Protein AF-A0A7Y4TS61-F1 (afdb_monomer)

Nearest PDB structures (foldseek):
  7c7s-assembly1_A  TM=3.176E-01  e=1.336E+00  Homo sapiens
  4ckt-assembly2_A  TM=4.072E-01  e=4.789E+00  Mus musculus
  8bdu-assembly2_B  TM=3.575E-01  e=7.024E+00  Homo sapiens
  7cum-assembly1_A  TM=2.358E-01  e=5.441E+00  Homo sapiens

Structure (mmCIF, N/CA/C/O backbone):
data_AF-A0A7Y4TS61-F1
#
_entry.id   AF-A0A7Y4TS61-F1
#
loop_
_atom_site.group_PDB
_atom_site.id
_atom_site.type_symbol
_atom_site.label_atom_id
_atom_site.label_alt_id
_atom_site.label_comp_id
_atom_site.label_asym_id
_atom_site.label_entity_id
_atom_site.label_seq_id
_atom_site.pdbx_PDB_ins_code
_atom_site.Cartn_x
_atom_site.Cartn_y
_atom_site.Cartn_z
_atom_site.occupancy
_atom_site.B_iso_or_equiv
_atom_site.auth_seq_id
_atom_site.auth_comp_id
_atom_site.auth_asym_id
_atom_site.auth_atom_id
_atom_site.pdbx_PDB_model_num
ATOM 1 N N . ALA A 1 1 ? 27.634 18.800 -20.059 1.00 55.72 1 ALA A N 1
ATOM 2 C CA . ALA A 1 1 ? 27.402 17.844 -18.960 1.00 55.72 1 ALA A CA 1
ATOM 3 C C . ALA A 1 1 ? 25.902 17.650 -18.827 1.00 55.72 1 ALA A C 1
ATOM 5 O O . ALA A 1 1 ? 25.183 18.645 -18.886 1.00 55.72 1 ALA A O 1
ATOM 6 N N . ILE A 1 2 ? 25.450 16.401 -18.744 1.00 55.91 2 ILE A N 1
ATOM 7 C CA . ILE A 1 2 ? 24.054 16.066 -18.448 1.00 55.91 2 ILE A CA 1
ATOM 8 C C . ILE A 1 2 ? 23.989 15.865 -16.936 1.00 55.91 2 ILE A C 1
ATOM 10 O O . ILE A 1 2 ? 24.811 15.126 -16.395 1.00 55.91 2 ILE A O 1
ATOM 14 N N . LEU A 1 3 ? 23.088 16.574 -16.263 1.00 62.00 3 LEU A N 1
ATOM 15 C CA . LEU A 1 3 ? 22.773 16.314 -14.864 1.00 62.00 3 LEU A CA 1
ATOM 16 C C . LEU A 1 3 ? 21.612 15.316 -14.853 1.00 62.00 3 LEU A C 1
ATOM 18 O O . LEU A 1 3 ? 20.550 15.609 -15.404 1.00 62.00 3 LEU A O 1
ATOM 22 N N . GLU A 1 4 ? 21.827 14.135 -14.281 1.00 59.19 4 GLU A N 1
ATOM 23 C CA . GLU A 1 4 ? 20.764 13.149 -14.089 1.00 59.19 4 GLU A CA 1
ATOM 24 C C . GLU A 1 4 ? 20.332 13.164 -12.625 1.00 59.19 4 GLU A C 1
ATOM 26 O O . GLU A 1 4 ? 21.152 12.964 -11.728 1.00 59.19 4 GLU A O 1
ATOM 31 N N . THR A 1 5 ? 19.044 13.404 -12.392 1.00 63.97 5 THR A N 1
ATOM 32 C CA . THR A 1 5 ? 18.441 13.353 -11.058 1.00 63.97 5 THR A CA 1
ATOM 33 C C . THR A 1 5 ? 17.450 12.195 -11.030 1.00 63.97 5 THR A C 1
ATOM 35 O O . THR A 1 5 ? 16.593 12.084 -11.905 1.00 63.97 5 THR A O 1
ATOM 38 N N . ALA A 1 6 ? 17.562 11.315 -10.038 1.00 59.06 6 ALA A N 1
ATOM 39 C CA . ALA A 1 6 ? 16.585 10.258 -9.801 1.00 59.06 6 ALA A CA 1
ATOM 40 C C . ALA A 1 6 ? 15.662 10.675 -8.652 1.00 59.06 6 ALA A C 1
ATOM 42 O O . ALA A 1 6 ? 16.137 11.091 -7.594 1.00 59.06 6 ALA A O 1
ATOM 43 N N . THR A 1 7 ? 14.350 10.551 -8.846 1.00 59.09 7 THR A N 1
ATOM 44 C CA . THR A 1 7 ? 13.358 10.761 -7.784 1.00 59.09 7 THR A CA 1
ATOM 45 C C . THR A 1 7 ? 12.708 9.425 -7.457 1.00 59.09 7 THR A C 1
ATOM 47 O O . THR A 1 7 ? 12.131 8.786 -8.336 1.00 59.09 7 THR A O 1
ATOM 50 N N . SER A 1 8 ? 12.818 9.009 -6.194 1.00 60.28 8 SER A N 1
ATOM 51 C CA . SER A 1 8 ? 12.109 7.854 -5.642 1.00 60.28 8 SER A CA 1
ATOM 52 C C . SER A 1 8 ? 11.085 8.347 -4.631 1.00 60.28 8 SER A C 1
ATOM 54 O O . SER A 1 8 ? 11.407 9.181 -3.783 1.00 60.28 8 SER A O 1
ATOM 56 N N . THR A 1 9 ? 9.864 7.832 -4.720 1.00 66.44 9 THR A N 1
ATOM 57 C CA . THR A 1 9 ? 8.786 8.119 -3.770 1.00 66.44 9 THR A CA 1
ATOM 58 C C . THR A 1 9 ? 8.132 6.803 -3.402 1.00 66.44 9 THR A C 1
ATOM 60 O O . THR A 1 9 ? 7.620 6.112 -4.280 1.00 66.44 9 THR A O 1
ATOM 63 N N . ASP A 1 10 ? 8.151 6.477 -2.114 1.00 70.19 10 ASP A N 1
ATOM 64 C CA . ASP A 1 10 ? 7.488 5.292 -1.583 1.00 70.19 10 ASP A CA 1
ATOM 65 C C . ASP A 1 10 ? 6.061 5.674 -1.183 1.00 70.19 10 ASP A C 1
ATOM 67 O O . ASP A 1 10 ? 5.807 6.162 -0.080 1.00 70.19 10 ASP A O 1
ATOM 71 N N . ASP A 1 11 ? 5.123 5.498 -2.112 1.00 82.50 11 ASP A N 1
ATOM 72 C CA . ASP A 1 11 ? 3.704 5.704 -1.840 1.00 82.50 11 ASP A CA 1
ATOM 73 C C . ASP A 1 11 ? 3.077 4.404 -1.321 1.00 82.50 11 ASP A C 1
ATOM 75 O O . ASP A 1 11 ? 3.127 3.358 -1.971 1.00 82.50 11 ASP A O 1
ATOM 79 N N . LEU A 1 12 ? 2.436 4.471 -0.151 1.00 89.31 12 LEU A N 1
ATOM 80 C CA . LEU A 1 12 ? 1.622 3.363 0.345 1.00 89.31 12 LEU A CA 1
ATOM 81 C C . LEU A 1 12 ? 0.330 3.271 -0.469 1.00 89.31 12 LEU A C 1
ATOM 83 O O . LEU A 1 12 ? -0.446 4.232 -0.539 1.00 89.31 12 LEU A O 1
ATOM 87 N N . VAL A 1 13 ? 0.100 2.092 -1.043 1.00 93.31 13 VAL A N 1
ATOM 88 C CA . VAL A 1 13 ? -1.062 1.777 -1.874 1.00 93.31 13 VAL A CA 1
ATOM 89 C C . VAL A 1 13 ? -1.764 0.546 -1.317 1.00 93.31 13 VAL A C 1
ATOM 91 O O . VAL A 1 13 ? -1.121 -0.438 -0.959 1.00 93.31 13 VAL A O 1
ATOM 94 N N . VAL A 1 14 ? -3.090 0.603 -1.261 1.00 95.19 14 VAL A N 1
ATOM 95 C CA . VAL A 1 14 ? -3.952 -0.518 -0.885 1.00 95.19 14 VAL A CA 1
ATOM 96 C C . VAL A 1 14 ? -4.997 -0.699 -1.973 1.00 95.19 14 VAL A C 1
ATOM 98 O O . VAL A 1 14 ? -5.692 0.256 -2.313 1.00 95.19 14 VAL A O 1
ATOM 101 N N . ASP A 1 15 ? -5.139 -1.924 -2.470 1.00 95.75 15 ASP A N 1
ATOM 102 C CA . ASP A 1 15 ? -6.273 -2.309 -3.306 1.00 95.75 15 ASP A CA 1
ATOM 103 C C . ASP A 1 15 ? -7.283 -3.098 -2.469 1.00 95.75 15 ASP A C 1
ATOM 105 O O . ASP A 1 15 ? -6.922 -3.987 -1.698 1.00 95.75 15 ASP A O 1
ATOM 109 N N . LEU A 1 16 ? -8.557 -2.751 -2.615 1.00 94.69 16 LEU A N 1
ATOM 110 C CA . LEU A 1 16 ? -9.691 -3.362 -1.938 1.00 94.69 16 LEU A CA 1
ATOM 111 C C . LEU A 1 16 ? -10.623 -3.954 -2.985 1.00 94.69 16 LEU A C 1
ATOM 113 O O . LEU A 1 16 ? -11.042 -3.265 -3.913 1.00 94.69 16 LEU A O 1
ATOM 117 N N . TYR A 1 17 ? -11.009 -5.209 -2.802 1.00 94.50 17 TYR A N 1
ATOM 118 C CA . TYR A 1 17 ? -11.922 -5.882 -3.714 1.00 94.50 17 TYR A CA 1
ATOM 119 C C . TYR A 1 17 ? -13.138 -6.404 -2.958 1.00 94.50 17 TYR A C 1
ATOM 121 O O . TYR A 1 17 ? -13.013 -7.189 -2.018 1.00 94.50 17 TYR A O 1
ATOM 129 N N . GLY A 1 18 ? -14.322 -5.956 -3.374 1.00 90.44 18 GLY A N 1
ATOM 130 C CA . GLY A 1 18 ? -15.590 -6.501 -2.903 1.00 90.44 18 GLY A CA 1
ATOM 131 C C . GLY A 1 18 ? -15.972 -7.754 -3.686 1.00 90.44 18 GLY A C 1
ATOM 132 O O . GLY A 1 18 ? -15.564 -7.925 -4.832 1.00 90.44 18 GLY A O 1
ATOM 133 N N . SER A 1 19 ? -16.797 -8.621 -3.100 1.00 84.12 19 SER A N 1
ATOM 134 C CA . SER A 1 19 ? -17.252 -9.857 -3.756 1.00 84.12 19 SER A CA 1
ATOM 135 C C . SER A 1 19 ? -18.002 -9.607 -5.069 1.00 84.12 19 SER A C 1
ATOM 137 O O . SER A 1 19 ? -17.834 -10.385 -6.001 1.00 84.12 19 SER A O 1
ATOM 139 N N . ALA A 1 20 ? -18.779 -8.523 -5.144 1.00 83.38 20 ALA A N 1
ATOM 140 C CA . ALA A 1 20 ? -19.581 -8.135 -6.306 1.00 83.38 20 ALA A CA 1
ATOM 141 C C . ALA A 1 20 ? -18.937 -7.038 -7.177 1.00 83.38 20 ALA A C 1
ATOM 143 O O . ALA A 1 20 ? -19.568 -6.563 -8.116 1.00 83.38 20 ALA A O 1
ATOM 144 N N . ASP A 1 21 ? -17.716 -6.607 -6.851 1.00 82.75 21 ASP A N 1
ATOM 145 C CA . ASP A 1 21 ? -17.015 -5.546 -7.571 1.00 82.75 21 ASP A CA 1
ATOM 146 C C . ASP A 1 21 ? -15.813 -6.123 -8.323 1.00 82.75 21 ASP A C 1
ATOM 148 O O . ASP A 1 21 ? -14.844 -6.597 -7.721 1.00 82.75 21 ASP A O 1
ATOM 152 N N . GLU A 1 22 ? -15.903 -6.107 -9.651 1.00 75.38 22 GLU A N 1
ATOM 153 C CA . GLU A 1 22 ? -14.861 -6.611 -10.547 1.00 75.38 22 GLU A CA 1
ATOM 154 C C . GLU A 1 22 ? -13.680 -5.643 -10.678 1.00 75.38 22 GLU A C 1
ATOM 156 O O . GLU A 1 22 ? -12.552 -6.072 -10.927 1.00 75.38 22 GLU A O 1
ATOM 161 N N . GLN A 1 23 ? -13.916 -4.340 -10.508 1.00 84.94 23 GLN A N 1
ATOM 162 C CA . GLN A 1 23 ? -12.898 -3.319 -10.733 1.00 84.94 23 GLN A CA 1
ATOM 163 C C . GLN A 1 23 ? -12.032 -3.114 -9.486 1.00 84.94 23 GLN A C 1
ATOM 165 O O . GLN A 1 23 ? -10.818 -2.916 -9.607 1.00 84.94 23 GLN A O 1
ATOM 170 N N . GLY A 1 24 ? -12.656 -3.184 -8.308 1.00 91.31 24 GLY A N 1
ATOM 171 C CA . GLY A 1 24 ? -12.024 -2.888 -7.029 1.00 91.31 24 GLY A CA 1
ATOM 172 C C . GLY A 1 24 ? -11.737 -1.398 -6.826 1.00 91.31 24 GLY A C 1
ATOM 173 O O . GLY A 1 24 ? -11.906 -0.559 -7.712 1.00 91.31 24 GLY A O 1
ATOM 174 N N . TRP A 1 25 ? -11.268 -1.073 -5.627 1.00 93.44 25 TRP A N 1
ATOM 175 C CA . TRP A 1 25 ? -10.970 0.284 -5.180 1.00 93.44 25 TRP A CA 1
ATOM 176 C C . TRP A 1 25 ? -9.502 0.400 -4.814 1.00 93.44 25 TRP A C 1
ATOM 178 O O . TRP A 1 25 ? -8.952 -0.494 -4.179 1.00 93.44 25 TRP A O 1
ATOM 188 N N . ARG A 1 26 ? -8.880 1.529 -5.152 1.00 94.56 26 ARG A N 1
ATOM 189 C CA . ARG A 1 26 ? -7.506 1.836 -4.755 1.00 94.56 26 ARG A CA 1
ATOM 190 C C . ARG A 1 26 ? -7.474 3.004 -3.791 1.00 94.56 26 ARG A C 1
ATOM 192 O O . ARG A 1 26 ? -8.017 4.070 -4.072 1.00 94.56 26 ARG A O 1
ATOM 199 N N . ILE A 1 27 ? -6.762 2.814 -2.693 1.00 94.88 27 ILE A N 1
ATOM 200 C CA . ILE A 1 27 ? -6.433 3.851 -1.729 1.00 94.88 27 ILE A CA 1
ATOM 201 C C . ILE A 1 27 ? -4.946 4.154 -1.868 1.00 94.88 27 ILE A C 1
ATOM 203 O O . ILE A 1 27 ? -4.101 3.287 -1.662 1.00 94.88 27 ILE A O 1
ATOM 207 N N . MET A 1 28 ? -4.625 5.402 -2.193 1.00 93.31 28 MET A N 1
ATOM 208 C CA . MET A 1 28 ? -3.264 5.931 -2.119 1.00 93.31 28 MET A CA 1
ATOM 209 C C . MET A 1 28 ? -3.133 6.785 -0.864 1.00 93.31 28 MET A C 1
ATOM 211 O O . MET A 1 28 ? -3.990 7.625 -0.614 1.00 93.31 28 MET A O 1
ATOM 215 N N . ALA A 1 29 ? -2.059 6.631 -0.088 1.00 91.25 29 ALA A N 1
ATOM 216 C CA . ALA A 1 29 ? -1.853 7.465 1.100 1.00 91.25 29 ALA A CA 1
ATOM 217 C C . ALA A 1 29 ? -1.840 8.968 0.766 1.00 91.25 29 ALA A C 1
ATOM 219 O O . ALA A 1 29 ? -2.359 9.792 1.521 1.00 91.25 29 ALA A O 1
ATOM 220 N N . LYS A 1 30 ? -1.279 9.325 -0.392 1.00 88.50 30 LYS A N 1
ATOM 221 C CA . LYS A 1 30 ? -1.302 10.688 -0.913 1.00 88.50 30 LYS A CA 1
ATOM 222 C C . LYS A 1 30 ? -2.685 11.028 -1.470 1.00 88.50 30 LYS A C 1
ATOM 224 O O . LYS A 1 30 ? -3.165 10.383 -2.395 1.00 88.50 30 LYS A O 1
ATOM 229 N N . GLY A 1 31 ? -3.288 12.093 -0.943 1.00 88.25 31 GLY A N 1
ATOM 230 C CA . GLY A 1 31 ? -4.565 12.628 -1.428 1.00 88.25 31 GLY A CA 1
ATOM 231 C C . GLY A 1 31 ? -5.813 11.920 -0.893 1.00 88.25 31 GLY A C 1
ATOM 232 O O . GLY A 1 31 ? -6.915 12.372 -1.187 1.00 88.25 31 GLY A O 1
ATOM 233 N N . PHE A 1 32 ? -5.670 10.861 -0.092 1.00 94.00 32 PHE A N 1
ATOM 234 C CA . PHE A 1 32 ? -6.809 10.213 0.554 1.00 94.00 32 PHE A CA 1
ATOM 235 C C . PHE A 1 32 ? -7.260 10.963 1.810 1.00 94.00 32 PHE A C 1
ATOM 237 O O . PHE A 1 32 ? -6.442 11.414 2.619 1.00 94.00 32 PHE A O 1
ATOM 244 N N . ASP A 1 33 ? -8.577 11.074 1.992 1.00 94.81 33 ASP A N 1
ATOM 245 C CA . ASP A 1 33 ? -9.147 11.685 3.185 1.00 94.81 33 ASP A CA 1
ATOM 246 C C . ASP A 1 33 ? -9.279 10.674 4.331 1.00 94.81 33 ASP A C 1
ATOM 248 O O . ASP A 1 33 ? -10.168 9.828 4.367 1.00 94.81 33 ASP A O 1
ATOM 252 N N . PHE A 1 34 ? -8.400 10.812 5.323 1.00 96.00 34 PHE A N 1
ATOM 253 C CA . PHE A 1 34 ? -8.4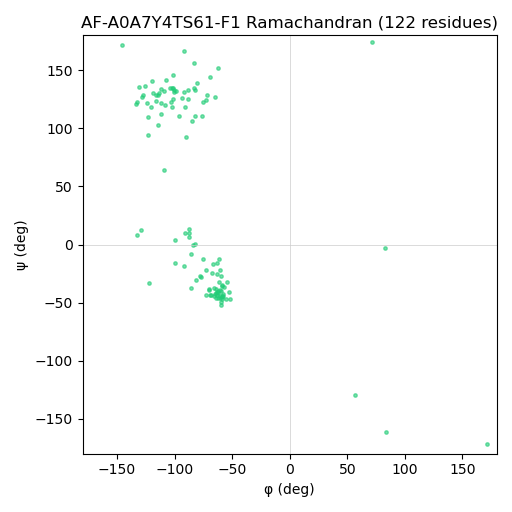24 10.020 6.552 1.00 96.00 34 PHE A CA 1
ATOM 254 C C . PHE A 1 34 ? -9.318 10.609 7.659 1.00 96.00 34 PHE A C 1
ATOM 256 O O . PHE A 1 34 ? -9.201 10.205 8.816 1.00 96.00 34 PHE A O 1
ATOM 263 N N . SER A 1 35 ? -10.185 11.587 7.363 1.00 95.25 35 SER A N 1
ATOM 264 C CA . SER A 1 35 ? -11.112 12.190 8.340 1.00 95.25 35 SER A CA 1
ATOM 265 C C . SER A 1 35 ? -11.993 11.159 9.059 1.00 95.25 35 SER A C 1
ATOM 267 O O . SER A 1 35 ? -12.253 11.311 10.252 1.00 95.25 35 SER A O 1
ATOM 269 N N . GLY A 1 36 ? -12.352 10.060 8.388 1.00 93.44 36 GLY A N 1
ATOM 270 C CA . GLY A 1 36 ? -13.114 8.946 8.967 1.00 93.44 36 GLY A CA 1
ATOM 271 C C . GLY A 1 36 ? -12.427 8.216 10.132 1.00 93.44 36 GLY A C 1
ATOM 272 O O . GLY A 1 36 ? -13.085 7.467 10.848 1.00 93.44 36 GLY A O 1
ATOM 273 N N . LEU A 1 37 ? -11.128 8.443 10.370 1.00 96.06 37 LEU A N 1
ATOM 274 C CA . LEU A 1 37 ? -10.435 7.940 11.564 1.00 96.06 37 LEU A CA 1
ATOM 275 C C . LEU A 1 37 ? -10.777 8.736 12.835 1.00 96.06 37 LEU A C 1
ATOM 277 O O . LEU A 1 37 ? -10.466 8.282 13.934 1.00 96.06 37 LEU A O 1
ATOM 281 N N . GLY A 1 38 ? -11.415 9.904 12.714 1.00 95.50 38 GLY A N 1
ATOM 282 C CA . GLY A 1 38 ? -11.828 10.720 13.853 1.00 95.50 38 GLY A CA 1
ATOM 283 C C . GLY A 1 38 ? -10.656 11.088 14.768 1.00 95.50 38 GLY A C 1
ATOM 284 O O . GLY A 1 38 ? -9.618 11.563 14.307 1.00 95.50 38 GLY A O 1
ATOM 285 N N . SER A 1 39 ? -10.811 10.845 16.072 1.00 95.88 39 SER A N 1
ATOM 286 C CA . SER A 1 39 ? -9.768 11.094 17.080 1.00 95.88 39 SER A CA 1
ATOM 287 C C . SER A 1 39 ? -8.542 10.186 16.936 1.00 95.88 39 SER A C 1
ATOM 289 O O . SER A 1 39 ? -7.481 10.504 17.466 1.00 95.88 39 SER A O 1
ATOM 291 N N . GLU A 1 40 ? -8.654 9.083 16.193 1.00 96.00 40 GLU A N 1
ATOM 292 C CA . GLU A 1 40 ? -7.542 8.188 15.876 1.00 96.00 40 GLU A CA 1
ATOM 293 C C . GLU A 1 40 ? -6.788 8.630 14.615 1.00 96.00 40 GLU A C 1
ATOM 295 O O . GLU A 1 40 ? -5.945 7.889 14.118 1.00 96.00 40 GLU A O 1
ATOM 300 N N . LYS A 1 41 ? -7.043 9.815 14.056 1.00 97.12 41 LYS A N 1
ATOM 301 C CA . LYS A 1 41 ? -6.240 10.335 12.943 1.00 97.12 41 LYS A CA 1
ATOM 302 C C . LYS A 1 41 ? -4.849 10.767 13.435 1.00 97.12 41 LYS A C 1
ATOM 304 O O . LYS A 1 41 ? -4.710 11.504 14.405 1.00 97.12 41 LYS A O 1
ATOM 309 N N . ALA A 1 42 ? -3.808 10.286 12.770 1.00 96.00 42 ALA A N 1
ATOM 310 C CA . ALA A 1 42 ? -2.409 10.658 12.952 1.00 96.00 42 ALA A CA 1
ATOM 311 C C . ALA A 1 42 ? -1.992 11.809 12.024 1.00 96.00 42 ALA A C 1
ATOM 313 O O . ALA A 1 42 ? -2.664 12.120 11.037 1.00 96.00 42 ALA A O 1
ATOM 314 N N . LEU A 1 43 ? -0.825 12.395 12.311 1.00 94.12 43 LEU A N 1
ATOM 315 C CA . LEU A 1 43 ? -0.194 13.397 11.449 1.00 94.12 43 LEU A CA 1
ATOM 316 C C . LEU A 1 43 ? 0.342 12.777 10.148 1.00 94.12 43 LEU A C 1
ATOM 318 O O . LEU A 1 43 ? 0.234 13.383 9.085 1.00 94.12 43 LEU A O 1
ATOM 322 N N . LEU A 1 44 ? 0.909 11.569 10.229 1.00 92.94 44 LEU A N 1
ATOM 323 C CA . LEU A 1 44 ? 1.526 10.891 9.092 1.00 92.94 44 LEU A CA 1
ATOM 324 C C . LEU A 1 44 ? 0.498 10.052 8.328 1.00 92.94 44 LEU A C 1
ATOM 326 O O . LEU A 1 44 ? -0.253 9.269 8.912 1.00 92.94 44 LEU A O 1
ATOM 330 N N . ALA A 1 45 ? 0.490 10.176 6.999 1.00 92.06 45 ALA A N 1
ATOM 331 C CA . ALA A 1 45 ? -0.402 9.403 6.135 1.00 92.06 45 ALA A CA 1
ATOM 332 C C . ALA A 1 45 ? -0.159 7.885 6.245 1.00 92.06 45 ALA A C 1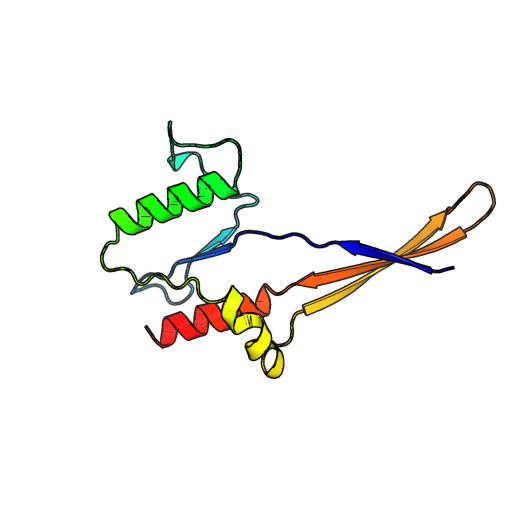
ATOM 334 O O . ALA A 1 45 ? -1.109 7.111 6.171 1.00 92.06 45 ALA A O 1
ATOM 335 N N . GLY A 1 46 ? 1.086 7.460 6.490 1.00 92.38 46 GLY A N 1
ATOM 336 C CA . GLY A 1 46 ? 1.407 6.047 6.711 1.00 92.38 46 GLY A CA 1
ATOM 337 C C . GLY A 1 46 ? 0.790 5.477 7.985 1.00 92.38 46 GLY A C 1
ATOM 338 O O . GLY A 1 46 ? 0.161 4.422 7.941 1.00 92.38 46 GLY A O 1
ATOM 339 N N . ASP A 1 47 ? 0.857 6.215 9.093 1.00 95.12 47 ASP A N 1
ATOM 340 C CA . ASP A 1 47 ? 0.196 5.818 10.341 1.00 95.12 47 ASP A CA 1
ATOM 341 C C . ASP A 1 47 ? -1.324 5.743 10.161 1.00 95.12 47 ASP A C 1
ATOM 343 O O . ASP A 1 47 ? -1.974 4.816 10.648 1.00 95.12 47 ASP A O 1
ATOM 347 N N . ASN A 1 48 ? -1.895 6.696 9.419 1.00 96.56 48 ASN A N 1
ATOM 348 C CA . ASN A 1 48 ? -3.314 6.691 9.080 1.00 96.56 48 ASN A CA 1
ATOM 349 C C . ASN A 1 48 ? -3.709 5.475 8.234 1.00 96.56 48 ASN A C 1
ATOM 351 O O . ASN A 1 48 ? -4.737 4.859 8.511 1.00 96.56 48 ASN A O 1
ATOM 355 N N . MET A 1 49 ? -2.891 5.089 7.250 1.00 95.75 49 MET A N 1
ATOM 356 C CA . MET A 1 49 ? -3.124 3.886 6.449 1.00 95.75 49 MET A CA 1
ATOM 357 C C . MET A 1 49 ? -3.127 2.630 7.326 1.00 95.75 49 MET A C 1
ATOM 359 O O . MET A 1 49 ? -4.050 1.823 7.244 1.00 95.75 49 MET A O 1
ATOM 363 N N . THR A 1 50 ? -2.150 2.498 8.226 1.00 95.25 50 THR A N 1
ATOM 364 C CA . THR A 1 50 ? -2.077 1.377 9.175 1.00 95.25 50 THR A CA 1
ATOM 365 C C . THR A 1 50 ? -3.321 1.306 10.064 1.00 95.25 50 THR A C 1
ATOM 367 O O . THR A 1 50 ? -3.903 0.233 10.232 1.00 95.25 50 THR A O 1
ATOM 370 N N . ARG A 1 51 ? -3.783 2.444 10.598 1.00 97.00 51 ARG A N 1
ATOM 371 C CA . ARG A 1 51 ? -5.000 2.513 11.430 1.00 97.00 51 ARG A CA 1
ATOM 372 C C . ARG A 1 51 ? -6.258 2.164 10.636 1.00 97.00 51 ARG A C 1
ATOM 374 O O . ARG A 1 51 ? -7.094 1.406 11.125 1.00 97.00 51 ARG A O 1
ATOM 381 N N . LEU A 1 52 ? -6.373 2.665 9.406 1.00 96.25 52 LEU A N 1
ATOM 382 C CA . LEU A 1 52 ? -7.470 2.332 8.499 1.00 96.25 52 LEU A CA 1
ATOM 383 C C . LEU A 1 52 ? -7.515 0.826 8.216 1.00 96.25 52 LEU A C 1
ATOM 385 O O . LEU A 1 52 ? -8.560 0.205 8.399 1.00 96.25 52 LEU A O 1
ATOM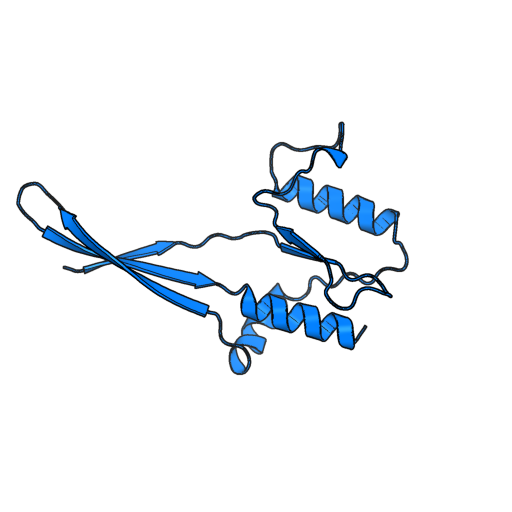 389 N N . LEU A 1 53 ? -6.381 0.222 7.848 1.00 95.25 53 LEU A N 1
ATOM 390 C CA . LEU A 1 53 ? -6.276 -1.220 7.619 1.00 95.25 53 LEU A CA 1
ATOM 391 C C . LEU A 1 53 ? -6.623 -2.027 8.873 1.00 95.25 53 LEU A C 1
ATOM 393 O O . LEU A 1 53 ? -7.308 -3.041 8.769 1.00 95.25 53 LEU A O 1
ATOM 397 N N . GLY A 1 54 ? -6.217 -1.565 10.058 1.00 95.44 54 GLY A N 1
ATOM 398 C CA . GLY A 1 54 ? -6.614 -2.167 11.331 1.00 95.44 54 GLY A CA 1
ATOM 399 C C . GLY A 1 54 ? -8.134 -2.176 11.528 1.00 95.44 54 GLY A C 1
ATOM 400 O O . GLY A 1 54 ? -8.707 -3.211 11.865 1.00 95.44 54 GLY A O 1
ATOM 401 N N . LYS A 1 55 ? -8.814 -1.058 11.244 1.00 95.31 55 LYS A N 1
ATOM 402 C CA . LYS A 1 55 ? -10.285 -0.987 11.303 1.00 95.31 55 LYS A CA 1
ATOM 403 C C . LYS A 1 55 ? -10.951 -1.901 10.275 1.00 95.31 55 LYS A C 1
ATOM 405 O O . LYS A 1 55 ? -11.910 -2.585 10.622 1.00 95.31 55 LYS A O 1
ATOM 410 N N . ILE A 1 56 ? -10.428 -1.960 9.047 1.00 94.00 56 ILE A N 1
ATOM 411 C CA . ILE A 1 56 ? -10.942 -2.858 8.000 1.00 94.00 56 ILE A CA 1
ATOM 412 C C . ILE A 1 56 ? -10.772 -4.324 8.419 1.00 94.00 56 ILE A C 1
ATOM 414 O O . ILE A 1 56 ? -11.722 -5.085 8.285 1.00 94.00 56 ILE A O 1
ATOM 418 N N . ARG A 1 57 ? -9.623 -4.719 8.990 1.00 94.81 57 ARG A N 1
ATOM 419 C CA . ARG A 1 57 ? -9.392 -6.082 9.516 1.00 94.81 57 ARG A CA 1
ATOM 420 C C . ARG A 1 57 ? -10.414 -6.467 10.584 1.00 94.81 57 ARG A C 1
ATOM 422 O O . ARG A 1 57 ? -10.920 -7.583 10.567 1.00 94.81 57 ARG A O 1
ATOM 429 N N . THR A 1 58 ? -10.734 -5.545 11.490 1.00 95.12 58 THR A N 1
ATOM 430 C CA . THR A 1 58 ? -11.730 -5.781 12.543 1.00 95.12 58 THR A CA 1
ATOM 431 C C . THR A 1 58 ? -13.148 -5.872 11.982 1.00 95.12 58 THR A C 1
ATOM 433 O O . THR A 1 58 ? -13.911 -6.747 12.381 1.00 95.12 58 THR A O 1
ATOM 436 N N . PHE A 1 59 ? -13.514 -4.977 11.060 1.00 94.50 59 PHE A N 1
ATOM 437 C CA . PHE A 1 59 ? -14.858 -4.925 10.480 1.00 94.50 59 PHE A CA 1
ATOM 438 C C . PHE A 1 59 ? -15.128 -6.086 9.512 1.00 94.50 59 PHE A C 1
ATOM 440 O O . PHE A 1 59 ? -16.189 -6.703 9.554 1.00 94.50 59 PHE A O 1
ATOM 447 N N . ALA A 1 60 ? -14.159 -6.402 8.655 1.00 93.12 60 ALA A N 1
ATOM 448 C CA . ALA A 1 60 ? -14.231 -7.448 7.646 1.00 93.12 60 ALA A CA 1
ATOM 449 C C . ALA A 1 60 ? -13.324 -8.622 8.038 1.00 93.12 60 ALA A C 1
ATOM 451 O O . ALA A 1 60 ? -12.357 -8.942 7.350 1.00 93.12 60 ALA A O 1
ATOM 452 N N . SER A 1 61 ? -13.647 -9.286 9.148 1.00 92.38 61 SER A N 1
ATOM 453 C CA . SER A 1 61 ? -12.835 -10.379 9.708 1.00 92.38 61 SER A CA 1
ATOM 454 C C . SER A 1 61 ? -12.666 -11.588 8.776 1.00 92.38 61 SER A C 1
ATOM 456 O O . SER A 1 61 ? -11.709 -12.345 8.917 1.00 92.38 61 SER A O 1
ATOM 458 N N . ALA A 1 62 ? -13.570 -11.762 7.808 1.00 91.94 62 ALA A N 1
ATOM 459 C CA . ALA A 1 62 ? -13.481 -12.800 6.782 1.00 91.94 62 ALA A CA 1
ATOM 460 C C . ALA A 1 62 ? -12.640 -12.392 5.554 1.00 91.94 62 ALA A C 1
ATOM 462 O O . ALA A 1 62 ? -12.386 -13.232 4.689 1.00 91.94 62 ALA A O 1
ATOM 463 N N . ALA A 1 63 ? -12.224 -11.124 5.444 1.00 92.88 63 ALA A N 1
ATOM 464 C CA . ALA A 1 63 ? -11.451 -10.648 4.304 1.00 92.88 63 ALA A CA 1
ATOM 465 C C . ALA A 1 63 ? -10.036 -11.243 4.298 1.00 92.88 63 ALA A C 1
ATOM 467 O O . ALA A 1 63 ? -9.399 -11.423 5.340 1.00 92.88 63 ALA A O 1
ATOM 468 N N . LYS A 1 64 ? -9.528 -11.529 3.098 1.00 94.44 64 LYS A N 1
ATOM 469 C CA . LYS A 1 64 ? -8.132 -11.919 2.894 1.00 94.44 64 LYS A CA 1
ATOM 470 C C . LYS A 1 64 ? -7.264 -10.669 2.819 1.00 94.44 64 LYS A C 1
ATOM 472 O O . LYS A 1 64 ? -7.608 -9.713 2.131 1.00 94.44 64 LYS A O 1
ATOM 477 N N . PHE A 1 65 ? -6.137 -10.698 3.521 1.00 94.69 65 PHE A N 1
ATOM 478 C CA . PHE A 1 65 ? -5.136 -9.637 3.502 1.00 94.69 65 PHE A CA 1
ATOM 479 C C . PHE A 1 65 ? -3.854 -10.209 2.923 1.00 94.69 65 PHE A C 1
ATOM 481 O O . PHE A 1 65 ? -3.353 -11.201 3.443 1.00 94.69 65 PHE A O 1
ATOM 488 N N . VAL A 1 66 ? -3.371 -9.577 1.860 1.00 95.06 66 VAL A N 1
ATOM 489 C CA . VAL A 1 66 ? -2.174 -9.971 1.117 1.00 95.06 66 VAL A CA 1
ATOM 490 C C . VAL A 1 66 ? -1.205 -8.796 1.184 1.00 95.06 66 VAL A C 1
ATOM 492 O O . VAL A 1 66 ? -1.545 -7.698 0.740 1.00 95.06 66 VAL A O 1
ATOM 495 N N . ASP A 1 67 ? -0.034 -8.999 1.778 1.00 93.94 67 ASP A N 1
ATOM 496 C CA . ASP A 1 67 ? 1.005 -7.978 1.983 1.00 93.94 67 ASP A CA 1
ATOM 497 C C . ASP A 1 67 ? 2.402 -8.430 1.509 1.00 93.94 67 ASP A C 1
ATOM 499 O O . ASP A 1 67 ? 3.410 -7.751 1.710 1.00 93.94 67 ASP A O 1
ATOM 503 N N . GLU A 1 68 ? 2.461 -9.536 0.768 1.00 94.25 68 GLU A N 1
ATOM 504 C CA . GLU A 1 68 ? 3.693 -10.193 0.337 1.00 94.25 68 GLU A CA 1
ATOM 505 C C . GLU A 1 68 ? 4.304 -9.586 -0.937 1.00 94.25 68 GLU A C 1
ATOM 507 O O . GLU A 1 68 ? 5.372 -10.019 -1.374 1.00 94.25 68 GLU A O 1
ATOM 512 N N . TYR A 1 69 ? 3.679 -8.558 -1.529 1.00 93.62 69 TYR A N 1
ATOM 513 C CA . TYR A 1 69 ? 4.146 -7.940 -2.778 1.00 93.62 69 TYR A CA 1
ATOM 514 C C . TYR A 1 69 ? 5.626 -7.543 -2.725 1.00 93.62 69 TYR A C 1
ATOM 516 O O . TYR A 1 69 ? 6.384 -7.873 -3.635 1.00 93.62 69 TYR A O 1
ATOM 524 N N . GLY A 1 70 ? 6.060 -6.888 -1.641 1.00 90.94 70 GLY A N 1
ATOM 525 C CA . GLY A 1 70 ? 7.450 -6.444 -1.493 1.00 90.94 70 GLY A CA 1
ATOM 526 C C . GLY A 1 70 ? 8.467 -7.590 -1.537 1.00 90.94 70 GLY A C 1
ATOM 527 O O . GLY A 1 70 ? 9.597 -7.390 -1.972 1.00 90.94 70 GLY A O 1
ATOM 528 N N . GLN A 1 71 ? 8.056 -8.801 -1.152 1.00 93.69 71 GLN A N 1
ATOM 529 C CA . GLN A 1 71 ? 8.904 -9.994 -1.160 1.00 93.69 71 GLN A CA 1
ATOM 530 C C . GLN A 1 71 ? 8.982 -10.630 -2.554 1.00 93.69 71 GLN A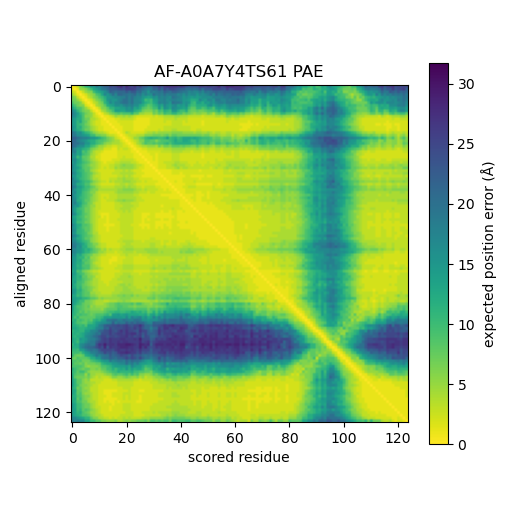 C 1
ATOM 532 O O . GLN A 1 71 ? 10.004 -11.212 -2.913 1.00 93.69 71 GLN A O 1
ATOM 537 N N . VAL A 1 72 ? 7.918 -10.508 -3.356 1.00 93.75 72 VAL A N 1
ATOM 538 C CA . VAL A 1 72 ? 7.826 -11.138 -4.683 1.00 93.75 72 VAL A CA 1
ATOM 539 C C . VAL A 1 72 ? 8.131 -10.189 -5.841 1.00 93.75 72 VAL A C 1
ATOM 541 O O . VAL A 1 72 ? 8.409 -10.663 -6.939 1.00 93.75 72 VAL A O 1
ATOM 544 N N . ALA A 1 73 ? 8.135 -8.870 -5.625 1.00 91.94 73 ALA A N 1
ATOM 545 C CA . ALA A 1 73 ? 8.338 -7.860 -6.670 1.00 91.94 73 ALA A CA 1
ATOM 546 C C . ALA A 1 73 ? 9.617 -8.098 -7.498 1.00 91.94 73 ALA A C 1
ATOM 548 O O . ALA A 1 73 ? 9.606 -8.015 -8.729 1.00 91.94 73 ALA A O 1
ATOM 549 N N . GLY A 1 74 ? 10.716 -8.485 -6.840 1.00 91.56 74 GLY A N 1
ATOM 550 C CA . GLY A 1 74 ? 11.967 -8.833 -7.520 1.00 91.56 74 GLY A CA 1
ATOM 551 C C . GLY A 1 74 ? 11.811 -10.007 -8.492 1.00 91.56 74 GLY A C 1
ATOM 552 O O . GLY A 1 74 ? 12.261 -9.926 -9.631 1.00 91.56 74 GLY A O 1
ATOM 553 N N . ALA A 1 75 ? 11.110 -11.067 -8.083 1.00 92.44 75 ALA A N 1
ATOM 554 C CA . ALA A 1 75 ? 10.839 -12.221 -8.941 1.00 92.44 75 ALA A CA 1
ATOM 555 C C . ALA A 1 75 ? 9.843 -11.889 -10.065 1.00 92.44 75 ALA A C 1
ATOM 557 O O . ALA A 1 75 ? 10.026 -12.318 -11.204 1.00 92.44 75 ALA A O 1
ATOM 558 N N . LEU A 1 76 ? 8.824 -11.073 -9.773 1.00 93.50 76 LEU A N 1
ATOM 559 C CA . LEU A 1 76 ? 7.844 -10.618 -10.764 1.00 93.50 76 LEU A CA 1
ATOM 560 C C . LEU A 1 76 ? 8.476 -9.779 -11.872 1.00 93.50 76 LEU A C 1
ATOM 562 O O . LEU A 1 76 ? 7.958 -9.764 -12.985 1.00 93.50 76 LEU A O 1
ATOM 566 N N . SER A 1 77 ? 9.614 -9.137 -11.602 1.00 92.25 77 SER A N 1
ATOM 567 C CA . SER A 1 77 ? 10.311 -8.282 -12.567 1.00 92.25 77 SER A CA 1
ATOM 568 C C . SER A 1 77 ? 10.811 -9.036 -13.806 1.00 92.25 77 SER A C 1
ATOM 570 O O . SER A 1 77 ? 11.086 -8.404 -14.818 1.00 92.25 77 SER A O 1
ATOM 572 N N . ALA A 1 78 ? 10.874 -10.373 -13.766 1.00 90.12 78 ALA A N 1
ATOM 573 C CA . ALA A 1 78 ? 11.187 -11.206 -14.92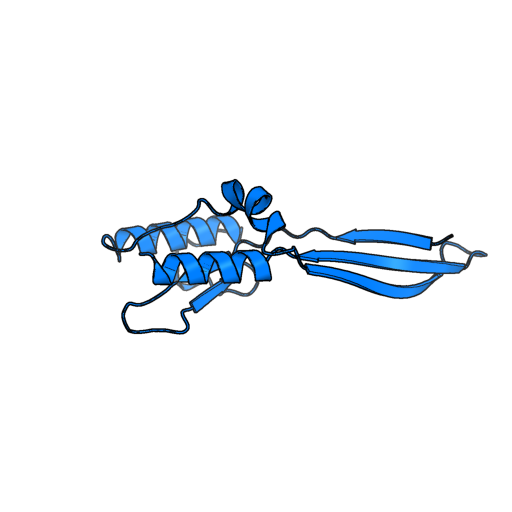9 1.00 90.12 78 ALA A CA 1
ATOM 574 C C . ALA A 1 78 ? 10.042 -11.298 -15.959 1.00 90.12 78 ALA A C 1
ATOM 576 O O . ALA A 1 78 ? 10.284 -11.649 -17.110 1.00 90.12 78 ALA A O 1
ATOM 577 N N . VAL A 1 79 ? 8.798 -11.029 -15.548 1.00 92.50 79 VAL A N 1
ATOM 578 C CA . VAL A 1 79 ? 7.595 -11.179 -16.393 1.00 92.50 79 VAL A CA 1
ATOM 579 C C . VAL A 1 79 ? 6.820 -9.866 -16.505 1.00 92.50 79 VAL A C 1
ATOM 581 O O . VAL A 1 79 ? 6.217 -9.574 -17.536 1.00 92.50 79 VAL A O 1
ATOM 584 N N . TRP A 1 80 ? 6.840 -9.056 -15.451 1.00 93.00 80 TRP A N 1
ATOM 585 C CA . TRP A 1 80 ? 6.207 -7.747 -15.378 1.00 93.00 80 TRP A CA 1
ATOM 586 C C . TRP A 1 80 ? 7.265 -6.709 -15.038 1.00 93.00 80 TRP A C 1
ATOM 588 O O . TRP A 1 80 ? 7.570 -6.494 -13.869 1.00 93.00 80 TRP A O 1
ATOM 598 N N . GLU A 1 81 ? 7.829 -6.071 -16.055 1.00 87.25 81 GLU A N 1
ATOM 599 C CA . GLU A 1 81 ? 8.828 -5.023 -15.862 1.00 87.25 81 GLU A CA 1
ATOM 600 C C . GLU A 1 81 ? 8.258 -3.820 -15.090 1.00 87.25 81 GLU A C 1
ATOM 602 O O . GLU A 1 81 ? 7.058 -3.531 -15.116 1.00 87.25 81 GLU A O 1
ATOM 607 N N . VAL A 1 82 ? 9.143 -3.127 -14.375 1.00 87.12 82 VAL A N 1
ATOM 608 C CA . VAL A 1 82 ? 8.843 -1.881 -13.663 1.00 87.12 82 VAL A CA 1
ATOM 609 C C . VAL A 1 82 ? 8.906 -0.727 -14.667 1.00 87.12 82 VAL A C 1
ATOM 611 O O . VAL A 1 82 ? 9.872 -0.637 -15.425 1.00 87.12 82 VAL A O 1
ATOM 614 N N . ASP A 1 83 ? 7.908 0.163 -14.668 1.00 81.56 83 ASP A N 1
ATOM 615 C CA . ASP A 1 83 ? 7.866 1.296 -15.602 1.00 81.56 83 ASP A CA 1
ATOM 616 C C . ASP A 1 83 ? 9.041 2.241 -15.303 1.00 81.56 83 ASP A C 1
ATOM 618 O O . ASP A 1 83 ? 9.246 2.661 -14.159 1.00 81.56 83 ASP A O 1
ATOM 622 N N . ARG A 1 84 ? 9.835 2.565 -16.326 1.00 77.12 84 ARG A N 1
ATOM 623 C CA . ARG A 1 84 ? 10.962 3.496 -16.231 1.00 77.12 84 ARG A CA 1
ATOM 624 C C . ARG A 1 84 ? 10.756 4.607 -17.245 1.00 77.12 84 ARG A C 1
ATOM 626 O O . ARG A 1 84 ? 10.921 4.408 -18.446 1.00 77.12 84 ARG A O 1
ATOM 633 N N . ARG A 1 85 ? 10.468 5.804 -16.747 1.00 69.62 85 ARG A N 1
ATOM 634 C CA . ARG A 1 85 ? 10.317 7.012 -17.558 1.00 69.62 85 ARG A CA 1
ATOM 635 C C . ARG A 1 85 ? 11.547 7.886 -17.414 1.00 69.62 85 ARG A C 1
ATOM 637 O O . ARG A 1 85 ? 12.061 8.071 -16.314 1.00 69.62 85 ARG A O 1
ATOM 644 N N . LYS A 1 86 ? 12.040 8.397 -18.538 1.00 68.38 86 LYS A N 1
ATOM 645 C CA . LYS A 1 86 ? 13.107 9.394 -18.581 1.00 68.38 86 LYS A CA 1
ATOM 646 C C . LYS A 1 86 ? 12.514 10.671 -19.154 1.00 68.38 86 LYS A C 1
ATOM 648 O O . LYS A 1 86 ? 12.328 10.769 -20.364 1.00 68.38 86 LYS A O 1
ATOM 653 N N . ASP A 1 87 ? 12.239 11.623 -18.279 1.00 65.44 87 ASP A N 1
ATOM 654 C CA . ASP A 1 87 ? 11.729 12.932 -18.651 1.00 65.44 87 ASP A CA 1
ATOM 655 C C . ASP A 1 87 ? 12.903 13.894 -18.844 1.00 65.44 87 ASP A C 1
ATOM 657 O O . ASP A 1 87 ? 13.831 13.974 -18.035 1.00 65.44 87 ASP A O 1
ATOM 661 N N . PHE A 1 88 ? 12.900 14.610 -19.964 1.00 62.88 88 PHE A N 1
ATOM 662 C CA . PHE A 1 88 ? 13.928 15.593 -20.274 1.00 62.88 88 PHE A CA 1
ATOM 663 C C . PHE A 1 88 ? 13.431 16.974 -19.852 1.00 62.88 88 PHE A C 1
ATOM 665 O O . PHE A 1 88 ? 12.528 17.526 -20.473 1.00 62.88 88 PHE A O 1
ATOM 672 N N . GLU A 1 89 ? 14.025 17.550 -18.809 1.00 61.62 89 GLU A N 1
ATOM 673 C CA . GLU A 1 89 ? 13.619 18.862 -18.281 1.00 61.62 89 GLU A CA 1
ATOM 674 C C . GLU A 1 89 ? 14.224 20.039 -19.067 1.00 61.62 89 GLU A C 1
ATOM 676 O O . GLU A 1 89 ? 13.973 21.203 -18.762 1.00 61.62 89 GLU A O 1
ATOM 681 N N . GLY A 1 90 ? 15.006 19.759 -20.113 1.00 60.28 90 GLY A N 1
ATOM 682 C CA . GLY A 1 90 ? 15.551 20.777 -21.004 1.00 60.28 90 GLY A CA 1
ATOM 683 C C . GLY A 1 90 ? 16.840 21.428 -20.495 1.00 60.28 90 GLY A C 1
ATOM 684 O O . GLY A 1 90 ? 17.587 20.865 -19.687 1.00 60.28 90 GLY A O 1
ATOM 685 N N . LEU A 1 91 ? 17.159 22.596 -21.063 1.00 56.25 91 LEU A N 1
ATOM 686 C CA . LEU A 1 91 ? 18.417 23.305 -20.830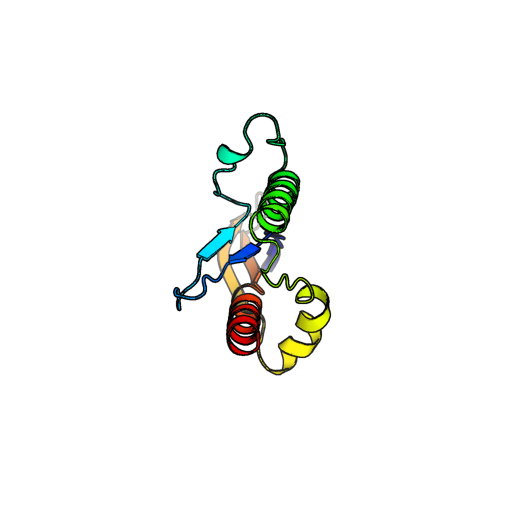 1.00 56.25 91 LEU A CA 1
ATOM 687 C C . LEU A 1 91 ? 18.339 24.115 -19.525 1.00 56.25 91 LEU A C 1
ATOM 689 O O . LEU A 1 91 ? 17.654 25.132 -19.465 1.00 56.25 91 LEU A O 1
ATOM 693 N N . ASN A 1 92 ? 19.080 23.700 -18.500 1.00 57.75 92 ASN A N 1
ATOM 694 C CA . ASN A 1 92 ? 19.163 24.387 -17.213 1.00 57.75 92 ASN A CA 1
ATOM 695 C C . ASN A 1 92 ? 20.520 25.093 -17.042 1.00 57.75 92 ASN A C 1
ATOM 697 O O . ASN A 1 92 ? 21.575 24.593 -17.450 1.00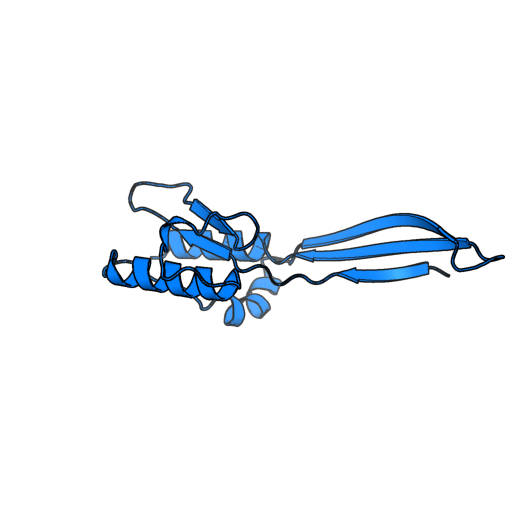 57.75 92 ASN A O 1
ATOM 701 N N . ARG A 1 93 ? 20.514 26.288 -16.433 1.00 56.72 93 ARG A N 1
ATOM 702 C CA . ARG A 1 93 ? 21.746 27.020 -16.082 1.00 56.72 93 ARG A CA 1
ATOM 703 C C . ARG A 1 93 ? 22.376 26.370 -14.852 1.00 56.72 93 ARG A C 1
ATOM 705 O O . ARG A 1 93 ? 21.869 26.510 -13.748 1.00 56.72 93 ARG A O 1
ATOM 712 N N . ILE A 1 94 ? 23.519 25.715 -15.040 1.00 59.81 94 ILE A N 1
ATOM 713 C CA . ILE A 1 94 ? 24.315 25.085 -13.970 1.00 59.81 94 ILE A CA 1
ATOM 714 C C . ILE A 1 94 ? 25.309 26.075 -13.323 1.00 59.81 94 ILE A C 1
ATOM 716 O O . ILE A 1 94 ? 26.156 25.686 -12.524 1.00 59.81 94 ILE A O 1
ATOM 720 N N . GLY A 1 95 ? 25.245 27.363 -13.689 1.00 57.25 95 GLY A N 1
ATOM 721 C CA . GLY A 1 95 ? 26.073 28.435 -13.131 1.00 57.25 95 GLY A CA 1
ATOM 722 C C . GLY A 1 95 ? 25.931 29.771 -13.875 1.00 57.25 95 GLY A C 1
ATOM 723 O O . GLY A 1 95 ? 25.086 29.932 -14.759 1.00 57.25 95 GLY A O 1
ATOM 724 N N . ILE A 1 96 ? 26.782 30.746 -13.529 1.00 56.84 96 ILE A N 1
ATOM 725 C CA . ILE A 1 96 ? 26.796 32.093 -14.142 1.00 56.84 96 ILE A CA 1
ATOM 726 C C . ILE A 1 96 ? 27.250 32.049 -15.619 1.00 56.84 96 ILE A C 1
ATOM 728 O O . ILE A 1 96 ? 26.830 32.896 -16.396 1.00 56.84 96 ILE A O 1
ATOM 732 N N . TRP A 1 97 ? 28.011 31.024 -16.028 1.00 56.47 97 TRP A N 1
ATOM 733 C CA . TRP A 1 97 ? 28.562 30.879 -17.390 1.00 56.47 97 TRP A CA 1
ATOM 734 C C . TRP A 1 97 ? 28.385 29.487 -18.034 1.00 56.47 97 TRP A C 1
ATOM 736 O O . TRP A 1 97 ? 28.954 29.229 -19.091 1.00 56.47 97 TRP A O 1
ATOM 746 N N . LYS A 1 98 ? 27.625 28.559 -17.429 1.00 55.50 98 LYS A N 1
ATOM 747 C CA . LYS A 1 98 ? 27.459 27.187 -17.955 1.00 55.50 98 LYS A CA 1
ATOM 748 C C . LYS A 1 98 ? 25.987 26.795 -18.075 1.00 55.50 98 LYS A C 1
ATOM 750 O O . LYS A 1 98 ? 25.248 26.857 -17.093 1.00 55.50 98 LYS A O 1
ATOM 755 N N . SER A 1 99 ? 25.589 26.352 -19.264 1.00 52.88 99 SER A N 1
ATOM 756 C CA . SER A 1 99 ? 24.325 25.662 -19.531 1.00 52.88 99 SER A CA 1
ATOM 757 C C . SER A 1 99 ? 24.562 24.153 -19.639 1.00 52.88 99 SER A C 1
ATOM 759 O O . SER A 1 99 ? 25.618 23.697 -20.086 1.00 52.88 99 SER A O 1
ATOM 761 N N . GLY A 1 100 ? 23.595 23.365 -19.184 1.00 58.31 100 GLY A N 1
ATOM 762 C CA . GLY A 1 100 ? 23.594 21.911 -19.297 1.00 58.31 100 GLY A CA 1
ATOM 763 C C . GLY A 1 100 ? 22.184 21.389 -19.488 1.00 58.31 100 GLY A C 1
ATOM 764 O O . GLY A 1 100 ? 21.221 22.139 -19.383 1.00 58.31 100 GLY A O 1
ATOM 765 N N . PHE A 1 101 ? 22.070 20.102 -19.778 1.00 57.28 101 PHE A N 1
ATOM 766 C CA . PHE A 1 101 ? 20.780 19.436 -19.910 1.00 57.28 101 PHE A CA 1
ATOM 767 C C . PHE A 1 101 ? 20.457 18.696 -18.613 1.00 57.28 101 PHE A C 1
ATOM 769 O O . PHE A 1 101 ? 21.329 18.005 -18.083 1.00 57.28 101 PHE A O 1
ATOM 776 N N . SER A 1 102 ? 19.236 18.864 -18.104 1.00 58.47 102 SER A N 1
ATOM 777 C CA . SER A 1 102 ? 18.711 18.102 -16.964 1.00 58.47 102 SER A CA 1
ATOM 778 C C . SER A 1 102 ? 17.793 17.000 -17.483 1.00 58.47 102 SER A C 1
ATOM 780 O O . SER A 1 102 ? 16.941 17.257 -18.338 1.00 58.47 102 SER A O 1
ATOM 782 N N . SER A 1 103 ? 17.954 15.777 -16.985 1.00 60.88 103 SER A N 1
ATOM 783 C CA . SER A 1 103 ? 16.972 14.711 -17.197 1.00 60.88 103 SER A CA 1
ATOM 784 C C . SER A 1 103 ? 16.625 14.032 -15.884 1.00 60.88 103 SER A C 1
ATOM 786 O O . SER A 1 103 ? 17.523 13.691 -15.110 1.00 60.88 103 SER A O 1
ATOM 788 N N . VAL A 1 104 ? 15.335 13.797 -15.672 1.00 68.88 104 VAL A N 1
ATOM 789 C CA . VAL A 1 104 ? 14.800 13.082 -14.519 1.00 68.88 104 VAL A CA 1
ATOM 790 C C . VAL A 1 104 ? 14.463 11.663 -14.941 1.00 68.88 104 VAL A C 1
ATOM 792 O O . VAL A 1 104 ? 13.736 11.445 -15.907 1.00 68.88 104 VAL A O 1
ATOM 795 N N . VAL A 1 105 ? 15.013 10.683 -14.229 1.00 70.94 105 VAL A N 1
ATOM 796 C CA . VAL A 1 105 ? 14.621 9.281 -14.398 1.00 70.94 105 VAL A CA 1
ATOM 797 C C . VAL A 1 105 ? 13.697 8.909 -13.248 1.00 70.94 105 VAL A C 1
ATOM 799 O O . VAL A 1 105 ? 14.096 8.941 -12.083 1.00 70.94 105 VAL A O 1
ATOM 802 N N . SER A 1 106 ? 12.466 8.537 -13.581 1.00 72.69 106 SER A N 1
ATOM 803 C CA . SER A 1 106 ? 11.458 8.046 -12.648 1.00 72.69 106 SER A CA 1
ATOM 804 C C . SER A 1 106 ? 11.244 6.554 -12.870 1.00 72.69 106 SER A C 1
ATOM 806 O O . SER A 1 106 ? 11.079 6.094 -13.997 1.00 72.69 106 SER A O 1
ATOM 808 N N . THR A 1 107 ? 11.254 5.786 -11.784 1.00 78.38 107 THR A N 1
ATOM 809 C CA . THR A 1 107 ? 10.958 4.349 -11.797 1.00 78.38 107 THR A CA 1
ATOM 810 C C . THR A 1 107 ? 9.697 4.116 -10.971 1.00 78.38 107 THR A C 1
ATOM 812 O O . THR A 1 107 ? 9.614 4.603 -9.847 1.00 78.38 107 THR A O 1
ATOM 815 N N . SER A 1 108 ? 8.708 3.408 -11.519 1.00 84.94 108 SER A N 1
ATOM 816 C CA . SER A 1 108 ? 7.428 3.139 -10.861 1.00 84.94 108 SER A CA 1
ATOM 817 C C . SER A 1 108 ? 7.045 1.669 -10.963 1.00 84.94 108 SER A C 1
ATOM 819 O O . SER A 1 108 ? 6.878 1.115 -12.048 1.00 84.94 108 SER A O 1
ATOM 821 N N . ASN A 1 109 ? 6.841 1.037 -9.810 1.00 90.38 109 ASN A N 1
ATOM 822 C CA . ASN A 1 109 ? 6.365 -0.342 -9.708 1.00 90.38 109 ASN A CA 1
ATOM 823 C C . ASN A 1 109 ? 4.831 -0.436 -9.617 1.00 90.38 109 ASN A C 1
ATOM 825 O O . ASN A 1 109 ? 4.302 -1.512 -9.347 1.00 90.38 109 ASN A O 1
ATOM 829 N N . LEU A 1 110 ? 4.104 0.664 -9.846 1.00 90.56 110 LEU A N 1
ATOM 830 C CA . LEU A 1 110 ? 2.653 0.718 -9.667 1.00 90.56 110 LEU A CA 1
ATOM 831 C C . LEU A 1 110 ? 1.909 -0.219 -10.626 1.00 90.56 110 LEU A C 1
ATOM 833 O O . LEU A 1 110 ? 0.922 -0.849 -10.242 1.00 90.56 110 LEU A O 1
ATOM 837 N N . GLU A 1 111 ? 2.367 -0.331 -11.873 1.00 92.25 111 GLU A N 1
ATOM 838 C CA . GLU A 1 111 ? 1.763 -1.247 -12.843 1.00 92.25 111 GLU A CA 1
ATOM 839 C C . GLU A 1 111 ? 2.023 -2.711 -12.462 1.00 92.25 111 GLU A C 1
ATOM 841 O O . GLU A 1 111 ? 1.095 -3.522 -12.474 1.00 92.25 111 GLU A O 1
ATOM 846 N N . GLN A 1 112 ? 3.253 -3.034 -12.050 1.0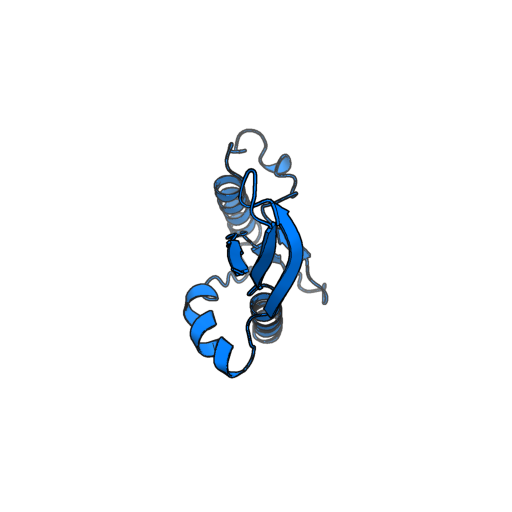0 94.75 112 GLN A N 1
ATOM 847 C CA . GLN A 1 112 ? 3.614 -4.363 -11.548 1.00 94.75 112 GLN A CA 1
ATOM 848 C C . GLN A 1 112 ? 2.755 -4.739 -10.328 1.00 94.75 112 GLN A C 1
ATOM 850 O O . GLN A 1 112 ? 2.148 -5.812 -10.314 1.00 94.75 112 GLN A O 1
ATOM 855 N N . PHE A 1 113 ? 2.610 -3.827 -9.359 1.00 94.44 113 PHE A N 1
ATOM 856 C CA . PHE A 1 113 ? 1.714 -3.988 -8.212 1.00 94.44 113 PHE A CA 1
ATOM 857 C C . PHE A 1 113 ? 0.263 -4.208 -8.649 1.00 94.44 113 PHE A C 1
ATOM 859 O O . PHE A 1 113 ? -0.402 -5.109 -8.151 1.00 94.44 113 PHE A O 1
ATOM 866 N N . SER A 1 114 ? -0.226 -3.434 -9.622 1.00 93.94 114 SER A N 1
ATOM 867 C CA . SER A 1 114 ? -1.603 -3.550 -10.121 1.00 93.94 114 SER A CA 1
ATOM 868 C C . SER A 1 114 ? -1.874 -4.915 -10.761 1.00 93.94 114 SER A C 1
ATOM 870 O O . SER A 1 114 ? -2.931 -5.496 -10.527 1.00 93.94 114 SER A O 1
ATOM 872 N N . LYS A 1 115 ? -0.922 -5.450 -11.537 1.00 94.62 115 LYS A N 1
ATOM 873 C CA . LYS A 1 115 ? -1.011 -6.801 -12.118 1.00 94.62 115 LYS A CA 1
ATOM 874 C C . LYS A 1 115 ? -1.016 -7.872 -11.029 1.00 94.62 115 LYS A C 1
ATOM 876 O O . LYS A 1 115 ? -1.876 -8.749 -11.049 1.00 94.62 115 LYS A O 1
ATOM 881 N N . TYR A 1 116 ? -0.111 -7.763 -10.055 1.00 95.25 116 TYR A N 1
ATOM 882 C CA . TYR A 1 116 ? -0.048 -8.675 -8.912 1.00 95.25 116 TYR A CA 1
ATOM 883 C C . TYR A 1 116 ? -1.349 -8.672 -8.100 1.00 95.25 116 TYR A C 1
ATOM 885 O O . TYR A 1 116 ? -1.947 -9.720 -7.887 1.00 95.25 116 TYR A O 1
ATOM 893 N N . SER A 1 117 ? -1.818 -7.491 -7.709 1.00 95.25 117 SER A N 1
ATOM 894 C CA . SER A 1 117 ? -3.048 -7.274 -6.947 1.00 95.25 117 SER A CA 1
ATOM 895 C C . SER A 1 117 ? -4.273 -7.892 -7.636 1.00 95.25 117 SER A C 1
ATOM 897 O O . SER A 1 117 ? -5.030 -8.645 -7.021 1.00 95.25 117 SER A O 1
ATOM 899 N N . ARG A 1 118 ? -4.423 -7.667 -8.949 1.00 93.44 118 ARG A N 1
ATOM 900 C CA . ARG A 1 118 ? -5.505 -8.267 -9.748 1.00 93.44 118 ARG A CA 1
ATOM 901 C C . ARG A 1 118 ? -5.385 -9.783 -9.862 1.00 93.44 118 ARG A C 1
ATOM 903 O O . ARG A 1 118 ? -6.401 -10.468 -9.820 1.00 93.44 118 ARG A O 1
ATOM 910 N N . LEU A 1 119 ? -4.168 -10.317 -9.981 1.00 93.81 119 LEU A N 1
ATOM 911 C CA . LEU A 1 119 ? -3.952 -11.763 -9.974 1.00 93.81 119 LEU A CA 1
ATOM 912 C C . LEU A 1 119 ? -4.399 -12.375 -8.639 1.00 93.81 119 LEU A C 1
ATOM 914 O O . LEU A 1 119 ? -5.121 -13.366 -8.643 1.00 93.81 119 LEU A O 1
ATOM 918 N N . GLN A 1 120 ? -4.029 -11.767 -7.509 1.00 94.19 120 GLN A N 1
ATOM 919 C CA . GLN A 1 120 ? -4.435 -12.244 -6.182 1.00 94.19 120 GLN A CA 1
ATOM 920 C C . GLN A 1 120 ? -5.956 -12.265 -6.025 1.00 94.19 120 GLN A C 1
ATOM 922 O O . GLN A 1 120 ? -6.500 -13.237 -5.514 1.00 94.19 120 GLN A O 1
ATOM 927 N N . ARG A 1 121 ? -6.659 -11.253 -6.547 1.00 92.62 121 ARG A N 1
ATOM 928 C CA . ARG A 1 121 ? -8.128 -11.227 -6.559 1.00 92.62 121 ARG A CA 1
ATOM 929 C C . ARG A 1 121 ? -8.754 -12.413 -7.302 1.00 92.62 121 ARG A C 1
ATOM 931 O O . ARG A 1 121 ? -9.828 -12.859 -6.920 1.00 92.62 121 ARG A O 1
ATOM 938 N N . VAL A 1 122 ? -8.126 -12.903 -8.368 1.00 91.50 122 VAL A N 1
ATOM 939 C CA . VAL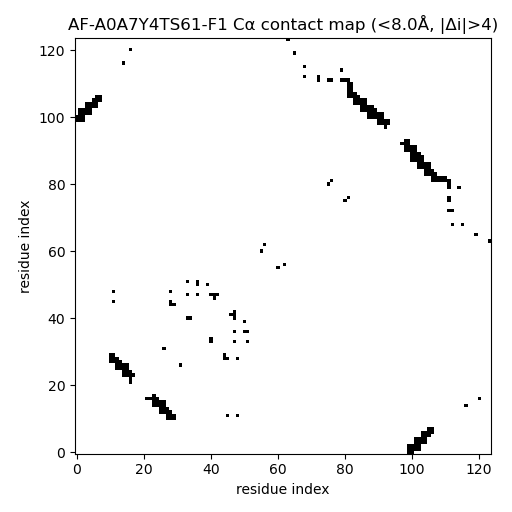 A 1 122 ? -8.639 -14.056 -9.130 1.00 91.50 122 VAL A CA 1
ATOM 940 C C . VAL A 1 122 ? -8.338 -15.381 -8.421 1.00 91.50 122 VAL A C 1
ATOM 942 O O . VAL A 1 122 ? -9.060 -16.356 -8.615 1.00 91.50 122 VAL A O 1
ATOM 945 N N . LEU A 1 123 ? -7.277 -15.431 -7.612 1.00 91.81 123 LEU A N 1
ATOM 946 C CA . LEU A 1 123 ? -6.813 -16.652 -6.950 1.00 91.81 123 LEU A CA 1
ATOM 947 C C . LEU A 1 123 ? -7.400 -16.876 -5.545 1.00 91.81 123 LEU A C 1
ATOM 949 O O . LEU A 1 123 ? -7.327 -18.003 -5.052 1.00 91.81 123 LEU A O 1
ATOM 953 N N . LEU A 1 124 ? -7.939 -15.834 -4.903 1.00 87.50 124 LEU A N 1
ATOM 954 C CA . LEU A 1 124 ? -8.439 -15.833 -3.518 1.00 87.50 124 LEU A CA 1
ATOM 955 C C . LEU A 1 124 ? -9.953 -15.620 -3.437 1.00 87.50 124 LEU A C 1
ATOM 957 O O . LEU A 1 124 ? -10.570 -16.311 -2.595 1.00 87.50 124 LEU A O 1
#

Solvent-accessible surface area (backbone atoms only — not comparable to full-atom values): 7760 Å² total; per-residue (Å²): 106,75,49,78,48,76,62,84,80,92,75,56,72,46,79,47,71,52,98,90,42,92,83,50,48,79,46,42,46,77,91,55,81,60,69,86,47,56,91,71,49,55,93,47,50,67,60,34,49,54,52,51,50,52,52,47,48,68,74,42,69,85,61,88,83,87,81,60,57,84,78,44,48,74,69,42,44,80,82,41,61,60,50,72,48,75,48,73,77,42,83,40,72,80,51,100,88,40,74,27,40,37,34,40,43,39,69,43,55,63,64,38,49,50,54,51,54,54,50,50,66,76,75,108

Mean predicted aligned error: 8.3 Å

pLDDT: mean 84.16, std 14.33, range [52.88, 97.12]

Sequence (124 aa):
AILETATSTDDLVVDLYGSADEQGWRIMAKGFDFSGLGSEKALLAGDNMTRLLGKIRTFASAAKFVDEYGQVAGALSAVWEVDRRKDFEGLNRIGIWKSGFSSVVSTSNLEQFSKYSRLQRVLL

Foldseek 3Di:
DEAEDEDDDDWDKDWADDPPDLVTDMDILPPDDLCVCPPCDDPHSVSSVVVVVVVCCVVCVVDDDDDCCVVCVVVLCVPDPWDKDKAWPAWDDPDPPDIHTYIYIYTGCVVVVVVVVSVVVVVD

Radius of gyration: 19.5 Å; Cα contacts (8 Å, |Δi|>4): 139; chains: 1; bounding box: 48×49×38 Å

Secondary structure (DSSP, 8-state):
-EEEEEE-----EEEE--TT-SS-EEEETTT---GGGGGG--SSHHHHHHHHHHHHHHHTTT-----THHHHHHHHTTTSPPEEEEEEEEEEE-SSS-EEEEEEEEEE-HHHHHHHHHHHHHH-